Protein AF-A0A225E6T2-F1 (afdb_monomer_lite)

Organism: NCBI:txid1908690

Structure (mmCIF, N/CA/C/O backbone):
data_AF-A0A225E6T2-F1
#
_entry.id   AF-A0A225E6T2-F1
#
loop_
_atom_site.group_PDB
_atom_site.id
_atom_site.type_symbol
_atom_site.label_atom_id
_atom_site.label_alt_id
_atom_site.label_comp_id
_atom_site.label_asym_id
_atom_site.label_entity_id
_atom_site.label_seq_id
_atom_site.pdbx_PDB_ins_code
_atom_site.Cartn_x
_atom_site.Cartn_y
_atom_site.Cartn_z
_atom_site.occupancy
_atom_site.B_iso_or_equiv
_atom_site.auth_seq_id
_atom_site.auth_comp_id
_atom_site.auth_asym_id
_atom_site.auth_atom_id
_atom_site.pdbx_PDB_model_num
ATOM 1 N N . MET A 1 1 ? 6.798 -12.756 5.293 1.00 59.47 1 MET A N 1
ATOM 2 C CA . MET A 1 1 ? 5.517 -12.448 4.626 1.00 59.47 1 MET A CA 1
ATOM 3 C C . MET A 1 1 ? 4.953 -13.738 4.049 1.00 59.47 1 MET A C 1
ATOM 5 O O . MET A 1 1 ? 5.722 -14.496 3.463 1.00 59.47 1 MET A O 1
ATOM 9 N N . TRP A 1 2 ? 3.676 -14.023 4.290 1.00 71.69 2 TRP A N 1
ATOM 10 C CA . TRP A 1 2 ? 2.997 -15.223 3.793 1.00 71.69 2 TRP A CA 1
ATOM 11 C C . TRP A 1 2 ? 2.489 -14.974 2.361 1.00 71.69 2 TRP A C 1
ATOM 13 O O . TRP A 1 2 ? 2.042 -13.856 2.086 1.00 71.69 2 TRP A O 1
ATOM 23 N N . PRO A 1 3 ? 2.609 -15.932 1.424 1.00 85.81 3 PRO A N 1
ATOM 24 C CA . PRO A 1 3 ? 1.973 -15.804 0.120 1.00 85.81 3 PRO A CA 1
ATOM 25 C C . PRO A 1 3 ? 0.459 -15.985 0.298 1.00 85.81 3 PRO A C 1
ATOM 27 O O . PRO A 1 3 ? -0.001 -17.071 0.633 1.00 85.81 3 PRO A O 1
ATOM 30 N N . HIS A 1 4 ? -0.301 -14.907 0.118 1.00 91.38 4 HIS A N 1
ATOM 31 C CA . HIS A 1 4 ? -1.766 -14.909 0.202 1.00 91.38 4 HIS A CA 1
ATOM 32 C C . HIS A 1 4 ? -2.402 -15.402 -1.105 1.00 91.38 4 HIS A C 1
ATOM 34 O O . HIS A 1 4 ? -3.529 -15.887 -1.106 1.00 91.38 4 HIS A O 1
ATOM 40 N N . GLY A 1 5 ? -1.667 -15.290 -2.218 1.00 92.69 5 GLY A N 1
ATOM 41 C CA . GLY A 1 5 ? -2.116 -15.747 -3.527 1.00 92.69 5 GLY A CA 1
ATOM 42 C C . GLY A 1 5 ? -3.087 -14.781 -4.205 1.00 92.69 5 GLY A C 1
ATOM 43 O O . GLY A 1 5 ? -3.894 -14.101 -3.569 1.00 92.69 5 GLY A O 1
ATOM 44 N N . GLY A 1 6 ? -3.023 -14.734 -5.535 1.00 96.75 6 GLY A N 1
ATOM 45 C CA . GLY A 1 6 ? -4.068 -14.147 -6.372 1.00 96.75 6 GLY A CA 1
ATOM 46 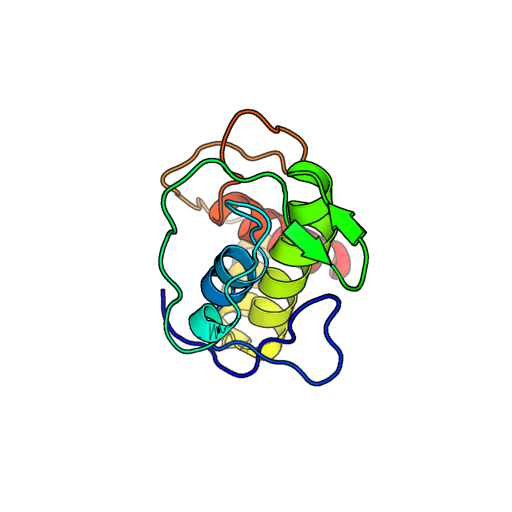C C . GLY A 1 6 ? -4.400 -12.675 -6.097 1.00 96.75 6 GLY A C 1
ATOM 47 O O . GLY A 1 6 ? -5.552 -12.298 -6.285 1.00 96.75 6 GLY A O 1
ATOM 48 N N . ILE A 1 7 ? -3.444 -11.869 -5.622 1.00 98.25 7 ILE A N 1
ATOM 49 C CA . ILE A 1 7 ? -3.610 -10.421 -5.431 1.00 98.25 7 ILE A CA 1
ATOM 50 C C . ILE A 1 7 ? -3.452 -9.745 -6.800 1.00 98.25 7 ILE A C 1
ATOM 52 O O . ILE A 1 7 ? -2.387 -9.897 -7.405 1.00 98.25 7 ILE A O 1
ATOM 56 N N . PRO A 1 8 ? -4.449 -9.004 -7.317 1.00 98.50 8 PRO A N 1
ATOM 57 C CA . PRO A 1 8 ? -4.336 -8.327 -8.605 1.00 98.50 8 PRO A CA 1
ATOM 58 C C . PRO A 1 8 ? -3.169 -7.340 -8.627 1.00 98.50 8 PRO A C 1
ATOM 60 O O . PRO A 1 8 ? -2.994 -6.555 -7.695 1.00 98.50 8 PRO A O 1
ATOM 63 N N . VAL A 1 9 ? -2.382 -7.348 -9.704 1.00 98.50 9 VAL A N 1
ATOM 64 C CA . VAL A 1 9 ? -1.277 -6.402 -9.896 1.00 98.50 9 VAL A CA 1
ATOM 65 C C . VAL A 1 9 ? -1.831 -5.087 -10.462 1.00 98.50 9 VAL A C 1
ATOM 67 O O . VAL A 1 9 ? -2.295 -5.065 -11.607 1.00 98.50 9 VAL A O 1
ATOM 70 N N . PRO A 1 10 ? -1.780 -3.961 -9.721 1.00 98.38 10 PRO A N 1
ATOM 71 C CA . PRO A 1 10 ? -2.347 -2.702 -10.195 1.00 98.38 10 PRO A CA 1
ATOM 72 C C . PRO A 1 10 ? -1.692 -2.232 -11.500 1.00 98.38 10 PRO A C 1
ATOM 74 O O . PRO A 1 10 ? -0.469 -2.144 -11.607 1.00 98.38 10 PRO A O 1
ATOM 77 N N . GLY A 1 11 ? -2.518 -1.918 -12.501 1.00 97.00 11 GLY A N 1
ATOM 78 C CA . GLY A 1 11 ? -2.060 -1.494 -13.827 1.00 97.00 11 GLY A CA 1
ATOM 79 C C . GLY A 1 11 ? -1.676 -2.634 -14.783 1.00 97.00 11 GLY A C 1
ATOM 80 O O . GLY A 1 11 ? -1.168 -2.341 -15.864 1.00 97.00 11 GLY A O 1
ATOM 81 N N . MET A 1 12 ? -1.915 -3.903 -14.426 1.00 97.56 12 MET A N 1
ATOM 82 C CA . MET A 1 12 ? -1.705 -5.069 -15.297 1.00 97.56 12 MET A CA 1
ATOM 83 C C . MET A 1 12 ? -2.947 -5.974 -15.301 1.00 97.56 12 MET A C 1
ATOM 85 O O . MET A 1 12 ? -3.130 -6.801 -14.410 1.00 97.56 12 MET A O 1
ATOM 89 N N . ALA A 1 13 ? -3.815 -5.819 -16.304 1.00 95.75 13 ALA A N 1
ATOM 90 C CA . ALA A 1 13 ? -5.053 -6.595 -16.405 1.00 95.75 13 ALA A CA 1
ATOM 91 C C . ALA A 1 13 ? -4.778 -8.110 -16.449 1.00 95.75 13 ALA A C 1
ATOM 93 O O . ALA A 1 13 ? -3.909 -8.566 -17.189 1.00 95.75 13 ALA A O 1
ATOM 94 N N . GLY A 1 14 ? -5.512 -8.879 -15.640 1.00 96.56 14 GLY A N 1
ATOM 95 C CA . GLY A 1 14 ? -5.389 -10.340 -15.552 1.00 96.56 14 GLY A CA 1
ATOM 96 C C . GLY A 1 14 ? -4.140 -10.853 -14.823 1.00 96.56 14 GLY A C 1
ATOM 97 O O . GLY A 1 14 ? -4.052 -12.047 -14.551 1.00 96.56 14 GLY A O 1
ATOM 98 N N . GLN A 1 15 ? -3.190 -9.983 -14.467 1.00 98.25 15 GLN A N 1
ATOM 99 C CA . GLN A 1 15 ? -1.991 -10.383 -13.738 1.00 98.25 15 GLN A CA 1
ATOM 100 C C . GLN A 1 15 ? -2.252 -10.393 -12.230 1.00 98.25 15 GLN A C 1
ATOM 102 O O . GLN A 1 15 ? -2.782 -9.435 -11.665 1.00 98.25 15 GLN A O 1
ATOM 107 N N . VAL A 1 16 ? -1.792 -11.454 -11.569 1.00 98.38 16 VAL A N 1
ATOM 108 C CA . VAL A 1 16 ? -1.834 -11.597 -10.110 1.00 98.38 16 VAL A CA 1
ATOM 109 C C . VAL A 1 16 ? -0.442 -11.811 -9.514 1.00 98.38 16 VAL A C 1
ATOM 111 O O . VAL A 1 16 ? 0.512 -12.111 -10.236 1.00 98.38 16 VAL A O 1
ATOM 114 N N . SER A 1 17 ? -0.342 -11.637 -8.198 1.00 98.12 17 SER A N 1
ATOM 115 C CA . SER A 1 17 ? 0.843 -11.867 -7.373 1.00 98.12 17 SER A CA 1
ATOM 116 C C . SER A 1 17 ? 0.476 -12.638 -6.108 1.00 98.12 17 SER A C 1
ATOM 118 O O . SER A 1 17 ? -0.622 -12.495 -5.566 1.00 98.12 17 SER A O 1
ATOM 120 N N . ASP A 1 18 ? 1.426 -13.411 -5.603 1.00 97.44 18 ASP A N 1
ATOM 121 C CA . ASP A 1 18 ? 1.294 -14.180 -4.373 1.00 97.44 18 ASP A CA 1
ATOM 122 C C . ASP A 1 18 ? 1.427 -13.302 -3.124 1.00 97.44 18 ASP A C 1
ATOM 124 O O . ASP A 1 18 ? 0.907 -13.650 -2.064 1.00 97.44 18 ASP A O 1
ATOM 128 N N . SER A 1 19 ? 2.091 -12.145 -3.225 1.00 97.00 19 SER A N 1
ATOM 129 C CA . SER A 1 19 ? 2.234 -11.203 -2.110 1.00 97.00 19 SER A CA 1
ATOM 130 C C . SER A 1 19 ? 2.231 -9.734 -2.544 1.00 97.00 19 SER A C 1
ATOM 132 O O . SER A 1 19 ? 2.572 -9.396 -3.683 1.00 97.00 19 SER A O 1
ATOM 134 N N . VAL A 1 20 ? 1.881 -8.843 -1.608 1.00 97.19 20 VAL A N 1
ATOM 135 C CA . VAL A 1 20 ? 1.947 -7.380 -1.792 1.00 97.19 20 VAL A CA 1
ATOM 136 C C . VAL A 1 20 ? 3.395 -6.920 -1.994 1.00 97.19 20 VAL A C 1
ATOM 138 O O . VAL A 1 20 ? 3.670 -6.100 -2.868 1.00 97.19 20 VAL A O 1
ATOM 141 N N . GLU A 1 21 ? 4.350 -7.489 -1.250 1.00 96.06 21 GLU A N 1
ATOM 142 C CA . GLU A 1 21 ? 5.778 -7.208 -1.458 1.00 96.06 21 GLU A CA 1
ATOM 143 C C . GLU A 1 21 ? 6.243 -7.673 -2.844 1.00 96.06 21 GLU A C 1
ATOM 145 O O . GLU A 1 21 ? 7.041 -6.995 -3.487 1.00 96.06 21 GLU A O 1
ATOM 150 N N . GLY A 1 22 ? 5.714 -8.790 -3.348 1.00 97.12 22 GLY A N 1
ATOM 151 C CA . GLY A 1 22 ? 5.961 -9.263 -4.706 1.00 97.12 22 GLY A CA 1
ATOM 152 C C . GLY A 1 22 ? 5.533 -8.247 -5.762 1.00 97.12 22 GLY A C 1
ATOM 153 O O . GLY A 1 22 ? 6.316 -7.924 -6.658 1.00 97.12 22 GLY A O 1
ATOM 154 N N . ILE A 1 23 ? 4.346 -7.651 -5.600 1.00 98.12 23 ILE A N 1
ATOM 155 C CA . ILE A 1 23 ? 3.855 -6.548 -6.444 1.00 98.12 23 ILE A CA 1
ATOM 156 C C . ILE A 1 23 ? 4.813 -5.361 -6.366 1.00 98.12 23 ILE A C 1
ATOM 158 O O . ILE A 1 23 ? 5.290 -4.871 -7.393 1.00 98.12 23 ILE A O 1
ATOM 162 N N . TRP A 1 24 ? 5.131 -4.922 -5.146 1.00 97.75 24 TRP A N 1
ATOM 163 C CA . TRP A 1 24 ? 5.975 -3.756 -4.907 1.00 97.75 24 TRP A CA 1
ATOM 164 C C . TRP A 1 24 ? 7.362 -3.916 -5.540 1.00 97.75 24 TRP A C 1
A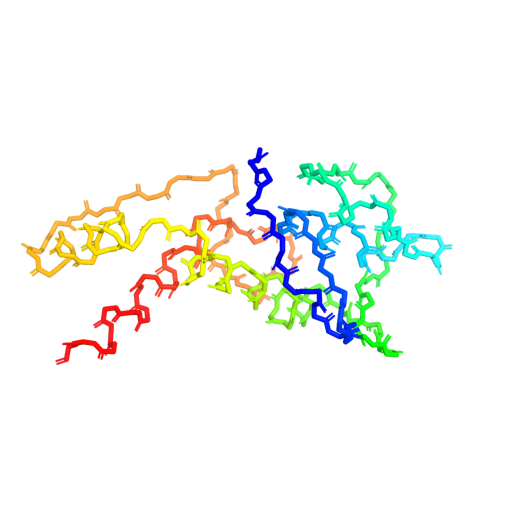TOM 166 O O . TRP A 1 24 ? 7.834 -3.046 -6.270 1.00 97.75 24 TRP A O 1
ATOM 176 N N . GLN A 1 25 ? 8.012 -5.061 -5.336 1.00 97.56 25 GLN A N 1
ATOM 177 C CA . GLN A 1 25 ? 9.342 -5.345 -5.882 1.00 97.56 25 GLN A CA 1
ATOM 178 C C . GLN A 1 25 ? 9.317 -5.653 -7.379 1.00 97.56 25 GLN A C 1
ATOM 180 O O . GLN A 1 25 ? 10.271 -5.313 -8.089 1.00 97.56 25 GLN A O 1
ATOM 185 N N . GLY A 1 26 ? 8.240 -6.270 -7.864 1.00 97.50 26 GLY A N 1
ATOM 186 C CA . GLY A 1 26 ? 8.066 -6.606 -9.268 1.00 97.50 26 GLY A CA 1
ATOM 187 C C . GLY A 1 26 ? 7.864 -5.373 -10.139 1.00 97.50 26 GLY A C 1
ATOM 188 O O . GLY A 1 26 ? 8.505 -5.261 -11.183 1.00 97.50 26 GLY A O 1
ATOM 189 N N . LEU A 1 27 ? 7.070 -4.403 -9.680 1.00 98.25 27 LEU A N 1
ATOM 190 C CA . LEU A 1 27 ? 6.816 -3.151 -10.401 1.00 98.25 27 LEU A CA 1
ATOM 191 C C . LEU A 1 27 ? 7.919 -2.098 -10.213 1.00 98.25 27 LEU A C 1
ATOM 193 O O . LEU A 1 27 ? 7.998 -1.148 -10.992 1.00 98.25 27 LEU A O 1
ATOM 197 N N . LYS A 1 28 ? 8.795 -2.251 -9.214 1.00 98.19 28 LYS A N 1
ATOM 198 C CA . LYS A 1 28 ? 9.929 -1.346 -8.978 1.00 98.19 28 LYS A CA 1
ATOM 199 C C . LYS A 1 28 ? 10.882 -1.316 -10.176 1.00 98.19 28 LYS A C 1
ATOM 201 O O . LYS A 1 28 ? 11.407 -2.349 -10.599 1.00 98.19 28 LYS A O 1
ATOM 206 N N . VAL A 1 29 ? 11.171 -0.120 -10.681 1.00 98.25 29 VAL A N 1
ATOM 207 C CA . VAL A 1 29 ? 12.084 0.088 -11.812 1.00 98.25 29 VAL A CA 1
ATOM 208 C C . VAL A 1 29 ? 13.488 0.401 -11.301 1.00 98.25 29 VAL A C 1
ATOM 210 O O . VAL A 1 29 ? 13.721 1.456 -10.713 1.00 98.25 29 VAL A O 1
ATOM 213 N N . ILE A 1 30 ? 14.435 -0.501 -11.564 1.00 97.50 30 ILE A N 1
ATOM 214 C CA . ILE A 1 30 ? 15.870 -0.347 -11.266 1.00 97.50 30 ILE A CA 1
ATOM 215 C C . ILE A 1 30 ? 16.631 -0.618 -12.563 1.00 97.50 30 ILE A C 1
ATOM 217 O O . ILE A 1 30 ? 16.311 -1.573 -13.270 1.00 97.50 30 ILE A O 1
ATOM 221 N N . GLY A 1 31 ? 17.592 0.239 -12.920 1.00 94.94 31 GLY A N 1
ATOM 222 C CA . GLY A 1 31 ? 18.322 0.104 -14.191 1.00 94.94 31 GLY A CA 1
ATOM 223 C C . GLY A 1 31 ? 17.409 0.113 -15.427 1.00 94.94 31 GLY A C 1
ATOM 224 O O . GLY A 1 31 ? 17.698 -0.550 -16.415 1.00 94.94 31 GLY A O 1
ATOM 225 N N . GLY A 1 32 ? 16.260 0.798 -15.347 1.00 95.50 32 GLY A N 1
ATOM 226 C CA . GLY A 1 32 ? 15.274 0.869 -16.431 1.00 95.50 32 GLY A CA 1
ATOM 227 C C . GLY A 1 32 ? 14.387 -0.370 -16.604 1.00 95.50 32 GLY A C 1
ATOM 228 O O . GLY A 1 32 ? 13.628 -0.411 -17.564 1.00 95.50 32 GLY A O 1
ATOM 229 N N . LYS A 1 33 ? 14.445 -1.362 -15.702 1.00 96.69 33 LYS A N 1
ATOM 230 C CA . LYS A 1 33 ? 13.664 -2.607 -15.817 1.00 96.69 33 LYS A CA 1
ATOM 231 C C . LYS A 1 33 ? 12.839 -2.914 -14.563 1.00 96.69 33 LYS A C 1
ATOM 233 O O . LYS A 1 33 ? 13.308 -2.736 -13.431 1.00 96.69 33 LYS A O 1
ATOM 238 N N . THR A 1 34 ? 11.628 -3.426 -14.779 1.00 97.62 34 THR A N 1
ATOM 239 C CA . THR A 1 34 ? 10.816 -4.117 -13.764 1.00 97.62 34 THR A CA 1
ATOM 240 C C . THR A 1 34 ? 11.324 -5.548 -13.550 1.00 97.62 34 THR A C 1
ATOM 242 O O . THR A 1 34 ? 12.243 -6.010 -14.231 1.00 97.62 34 THR A O 1
ATOM 245 N N . ALA A 1 35 ? 10.761 -6.264 -12.578 1.00 97.12 35 ALA A N 1
ATOM 246 C CA . ALA A 1 35 ? 11.078 -7.668 -12.330 1.00 97.12 35 ALA A CA 1
ATOM 247 C C . ALA A 1 35 ? 9.817 -8.503 -12.023 1.00 97.12 35 ALA A C 1
ATOM 249 O O . ALA A 1 35 ? 9.659 -8.959 -10.893 1.00 97.12 35 ALA A O 1
ATOM 250 N N . PRO A 1 36 ? 8.944 -8.777 -13.013 1.00 96.69 36 PRO A N 1
ATOM 251 C CA . PRO A 1 36 ? 7.685 -9.511 -12.806 1.00 96.69 36 PRO A CA 1
ATOM 252 C C . PRO A 1 36 ? 7.832 -10.887 -12.143 1.00 96.69 36 PRO A C 1
ATOM 254 O O . PRO A 1 36 ? 6.916 -11.349 -11.478 1.00 96.69 36 PRO A O 1
ATOM 257 N N . ARG A 1 37 ? 9.012 -11.521 -12.230 1.00 96.00 37 ARG A N 1
ATOM 258 C CA . ARG A 1 37 ? 9.326 -12.773 -11.512 1.00 96.00 37 ARG A CA 1
ATOM 259 C C . ARG A 1 37 ? 9.073 -12.716 -9.997 1.00 96.00 37 ARG A C 1
ATOM 261 O O . ARG A 1 37 ? 8.912 -13.757 -9.380 1.00 96.00 37 ARG A O 1
ATOM 268 N N . TYR A 1 38 ? 9.058 -11.522 -9.399 1.00 96.06 38 TYR A N 1
ATOM 269 C CA . TYR A 1 38 ? 8.780 -11.334 -7.971 1.00 96.06 38 TYR A CA 1
ATOM 270 C C . TYR A 1 38 ? 7.293 -11.440 -7.622 1.00 96.06 38 TYR A C 1
ATOM 272 O O . TYR A 1 38 ? 6.978 -11.474 -6.437 1.00 96.06 38 TYR A O 1
ATOM 280 N N . PHE A 1 39 ? 6.395 -11.510 -8.610 1.00 97.00 39 PHE A N 1
ATOM 281 C CA . PHE A 1 39 ? 4.980 -11.786 -8.364 1.00 97.00 39 PHE A CA 1
ATOM 282 C C . PHE A 1 39 ? 4.757 -13.196 -7.808 1.00 97.00 39 PHE A C 1
ATOM 284 O O . PHE A 1 39 ? 3.766 -13.421 -7.128 1.00 97.00 39 PHE A O 1
ATOM 291 N N . ALA A 1 40 ? 5.679 -14.131 -8.050 1.00 95.88 40 ALA A N 1
ATOM 292 C CA . ALA A 1 40 ? 5.626 -15.463 -7.465 1.00 95.88 40 ALA A CA 1
ATOM 293 C C . ALA A 1 40 ? 6.324 -15.507 -6.092 1.00 95.88 40 ALA A C 1
ATOM 295 O O . ALA A 1 40 ? 7.435 -14.994 -5.908 1.00 95.88 40 ALA A O 1
ATOM 296 N N . GLY A 1 41 ? 5.693 -16.177 -5.132 1.00 93.12 41 GLY A N 1
ATOM 297 C CA . GLY A 1 41 ? 6.208 -16.404 -3.787 1.00 93.12 41 GLY A CA 1
ATOM 298 C C . GLY A 1 41 ? 6.105 -15.196 -2.850 1.00 93.12 41 GLY A C 1
ATOM 299 O O . GLY A 1 41 ? 5.224 -14.348 -2.936 1.00 93.12 41 GLY A O 1
ATOM 300 N N . ARG A 1 42 ? 7.014 -15.128 -1.872 1.00 89.44 42 ARG A N 1
ATOM 301 C CA . ARG A 1 42 ? 6.916 -14.164 -0.759 1.00 89.44 42 ARG A CA 1
ATOM 302 C C . ARG A 1 42 ? 7.279 -12.724 -1.142 1.00 89.44 42 ARG A C 1
ATOM 304 O O . ARG A 1 42 ? 7.005 -11.814 -0.361 1.00 89.44 42 ARG A O 1
ATOM 311 N N . GLY A 1 43 ? 7.853 -12.502 -2.325 1.00 83.44 43 GLY A N 1
ATOM 312 C CA . GLY A 1 43 ? 8.554 -11.263 -2.662 1.00 83.44 43 GLY A CA 1
ATOM 313 C C . GLY A 1 43 ? 9.902 -11.165 -1.933 1.00 83.44 43 GLY A C 1
ATOM 314 O O . GLY A 1 43 ? 10.114 -11.783 -0.893 1.00 83.44 43 GLY A O 1
ATOM 315 N N . HIS A 1 44 ? 10.849 -10.422 -2.502 1.00 88.38 44 HIS A N 1
ATOM 316 C CA . HIS A 1 44 ? 12.187 -10.226 -1.939 1.00 88.38 44 HIS A CA 1
ATOM 317 C C . HIS A 1 44 ? 12.664 -8.809 -2.246 1.00 88.38 44 HIS A C 1
ATOM 319 O O . HIS A 1 44 ? 12.536 -8.332 -3.376 1.00 88.38 44 HIS A O 1
ATOM 325 N N . LYS A 1 45 ? 13.253 -8.138 -1.255 1.00 89.81 45 LYS A N 1
ATOM 326 C CA . LYS A 1 45 ? 13.782 -6.787 -1.439 1.00 89.81 45 LYS A CA 1
ATOM 327 C C . LYS A 1 45 ? 14.882 -6.796 -2.501 1.00 89.81 45 LYS A C 1
ATOM 329 O O . LYS A 1 45 ? 15.852 -7.542 -2.403 1.00 89.81 45 LYS A O 1
ATOM 334 N N . ARG A 1 46 ? 14.734 -5.945 -3.515 1.00 92.00 46 ARG A N 1
ATOM 335 C CA . ARG A 1 46 ? 15.742 -5.748 -4.563 1.00 92.00 46 ARG A CA 1
ATOM 336 C C . ARG A 1 46 ? 16.697 -4.623 -4.179 1.00 92.00 46 ARG A C 1
ATOM 338 O O . ARG A 1 46 ? 16.249 -3.547 -3.783 1.00 92.00 46 ARG A O 1
ATOM 345 N N . GLY A 1 47 ? 17.994 -4.879 -4.330 1.00 89.19 47 GLY A N 1
ATOM 346 C CA . GLY A 1 47 ? 19.039 -3.862 -4.228 1.00 89.19 47 GLY A CA 1
ATOM 347 C C . GLY A 1 47 ? 19.113 -2.977 -5.476 1.00 89.19 47 GLY A C 1
ATOM 348 O O . GLY A 1 47 ? 18.678 -3.376 -6.558 1.00 89.19 47 GLY A O 1
ATOM 349 N N . GLY A 1 48 ? 19.685 -1.784 -5.315 1.00 92.06 48 GLY A N 1
ATOM 350 C CA . GLY A 1 48 ? 19.854 -0.787 -6.374 1.00 92.06 48 GLY A CA 1
ATOM 351 C C . GLY A 1 48 ? 18.958 0.441 -6.206 1.00 92.06 48 GLY A C 1
ATOM 352 O O . GLY A 1 48 ? 18.021 0.440 -5.410 1.00 92.06 48 GLY A O 1
ATOM 353 N N . GLN A 1 49 ? 19.267 1.497 -6.963 1.00 94.44 49 GLN A N 1
ATOM 354 C CA . GLN A 1 49 ? 18.571 2.783 -6.886 1.00 94.44 49 GLN A CA 1
ATOM 355 C C . GLN A 1 49 ? 17.255 2.742 -7.684 1.00 94.44 49 GLN A C 1
ATOM 357 O O . GLN A 1 49 ? 17.287 2.585 -8.913 1.00 94.44 49 GLN A O 1
ATOM 362 N N . PRO A 1 50 ? 16.086 2.851 -7.026 1.00 95.25 50 PRO A N 1
ATOM 363 C CA . PRO A 1 50 ? 14.803 2.829 -7.712 1.00 95.25 50 PRO A CA 1
ATOM 364 C C . PRO A 1 50 ? 14.532 4.161 -8.422 1.00 95.25 50 PRO A C 1
ATOM 366 O O . PRO A 1 50 ? 14.690 5.234 -7.847 1.00 95.25 50 PRO A O 1
ATOM 369 N N . ARG A 1 51 ? 14.041 4.102 -9.664 1.00 96.69 51 ARG A N 1
ATOM 370 C CA . ARG A 1 51 ? 13.566 5.290 -10.405 1.00 96.69 51 ARG A CA 1
ATOM 371 C C . ARG A 1 51 ? 12.093 5.619 -10.136 1.00 96.69 51 ARG A C 1
ATOM 373 O O . ARG A 1 51 ? 11.666 6.752 -10.375 1.00 96.69 51 ARG A O 1
ATOM 380 N N . GLY A 1 52 ? 11.334 4.623 -9.679 1.00 97.69 52 GLY A N 1
ATOM 381 C CA . GLY A 1 52 ? 9.886 4.661 -9.484 1.00 97.69 52 GLY A CA 1
ATOM 382 C C . GLY A 1 52 ? 9.271 3.262 -9.572 1.00 97.69 52 GLY A C 1
ATOM 383 O O . GLY A 1 52 ? 9.995 2.262 -9.527 1.00 97.69 52 GLY A O 1
ATOM 384 N N . HIS A 1 53 ? 7.950 3.202 -9.727 1.00 98.50 53 HIS A N 1
ATOM 385 C CA . HIS A 1 53 ? 7.200 1.960 -9.940 1.00 98.50 53 HIS A CA 1
ATOM 386 C C . HIS A 1 53 ? 6.366 2.051 -11.218 1.00 98.50 53 HIS A C 1
ATOM 388 O O . HIS A 1 53 ? 5.734 3.076 -11.476 1.00 98.50 53 HIS A O 1
ATOM 394 N N . GLN A 1 54 ? 6.384 0.992 -12.022 1.00 98.50 54 GLN A N 1
ATOM 395 C CA . GLN A 1 54 ? 5.596 0.908 -13.246 1.00 98.50 54 GLN A CA 1
ATOM 396 C C . GLN A 1 54 ? 4.112 0.713 -12.906 1.00 98.50 54 GLN A C 1
ATOM 398 O O . GLN A 1 54 ? 3.774 -0.153 -12.104 1.00 98.50 54 GLN A O 1
ATOM 403 N N . TYR A 1 55 ? 3.234 1.488 -13.538 1.00 98.31 55 TYR A N 1
ATOM 404 C CA . TYR A 1 55 ? 1.779 1.351 -13.465 1.00 98.31 55 TYR A CA 1
ATOM 405 C C . TYR A 1 55 ? 1.194 1.489 -14.872 1.00 98.31 55 TYR A C 1
ATOM 407 O O . TYR A 1 55 ? 1.125 2.595 -15.419 1.00 98.31 55 TYR A O 1
ATOM 415 N N . GLY A 1 56 ? 0.820 0.368 -15.494 1.00 96.44 56 GLY A N 1
ATOM 416 C CA . GLY A 1 56 ? 0.485 0.342 -16.919 1.00 96.44 56 GLY A CA 1
ATOM 417 C C . GLY A 1 56 ? 1.649 0.892 -17.744 1.00 96.44 56 GLY A C 1
ATOM 418 O O . GLY A 1 56 ? 2.750 0.348 -17.709 1.00 96.44 56 GLY A O 1
ATOM 419 N N . THR A 1 57 ? 1.440 2.016 -18.428 1.00 96.00 57 THR A N 1
ATOM 420 C CA . THR A 1 57 ? 2.472 2.720 -19.212 1.00 96.00 57 THR A CA 1
ATOM 421 C C . THR A 1 57 ? 3.188 3.842 -18.449 1.00 96.00 57 THR A C 1
ATOM 423 O O . THR A 1 57 ? 4.154 4.404 -18.961 1.00 96.00 57 THR A O 1
ATOM 426 N N . LYS A 1 58 ? 2.759 4.176 -17.225 1.00 98.00 58 LYS A N 1
ATOM 427 C CA . LYS A 1 58 ? 3.291 5.302 -16.441 1.00 98.00 58 LYS A CA 1
ATOM 428 C C . LYS A 1 58 ? 4.359 4.850 -15.447 1.00 98.00 58 LYS A C 1
ATOM 430 O O . LYS A 1 58 ? 4.242 3.792 -14.833 1.00 98.00 58 LYS A O 1
ATOM 435 N N . LEU A 1 59 ? 5.365 5.699 -15.234 1.00 98.50 59 LEU A N 1
ATOM 436 C CA . LEU A 1 59 ? 6.340 5.547 -14.154 1.00 98.50 59 LEU A CA 1
ATOM 437 C C . LEU A 1 59 ? 5.957 6.460 -12.985 1.00 98.50 59 LEU A C 1
ATOM 439 O O . LEU A 1 59 ? 6.104 7.677 -13.077 1.00 98.50 59 LEU A O 1
ATOM 443 N N . LEU A 1 60 ? 5.495 5.872 -11.884 1.00 98.56 60 LEU A N 1
ATOM 444 C CA . LEU A 1 60 ? 5.053 6.607 -10.701 1.00 98.56 60 LEU A CA 1
ATOM 445 C C . LEU A 1 60 ? 6.223 6.890 -9.752 1.00 98.56 60 LEU A C 1
ATOM 447 O O . LEU A 1 60 ? 7.083 6.030 -9.520 1.00 98.56 60 LEU A O 1
ATOM 451 N N . LYS A 1 61 ? 6.232 8.087 -9.156 1.00 97.94 61 LYS A N 1
ATOM 452 C CA . LYS A 1 61 ? 7.128 8.433 -8.038 1.00 97.94 61 LYS A CA 1
ATOM 453 C C . LYS A 1 61 ? 6.625 7.819 -6.732 1.00 97.94 61 LYS A C 1
ATOM 455 O O . LYS A 1 61 ? 5.508 7.325 -6.667 1.00 97.94 61 LYS A O 1
ATOM 460 N N . ILE A 1 62 ? 7.468 7.821 -5.698 1.00 96.69 62 ILE A N 1
ATOM 461 C CA . ILE A 1 62 ? 7.259 7.020 -4.483 1.00 96.69 62 ILE A CA 1
ATOM 462 C C . ILE A 1 62 ? 5.890 7.233 -3.819 1.00 96.69 62 ILE A C 1
ATOM 464 O O . ILE A 1 62 ? 5.217 6.248 -3.531 1.00 96.69 62 ILE A O 1
ATOM 468 N N . VAL A 1 63 ? 5.450 8.481 -3.636 1.00 97.50 63 VAL A N 1
ATOM 469 C CA . VAL A 1 63 ? 4.159 8.792 -2.995 1.00 97.50 63 VAL A CA 1
ATOM 470 C C . VAL A 1 63 ? 2.991 8.289 -3.842 1.00 97.50 63 VAL A C 1
ATOM 472 O O . VAL A 1 63 ? 2.154 7.534 -3.361 1.00 97.50 63 VAL A O 1
ATOM 475 N N . GLU A 1 64 ? 2.972 8.625 -5.132 1.00 98.31 64 GLU A N 1
ATOM 476 C CA . GLU A 1 64 ? 1.908 8.184 -6.038 1.00 98.31 64 GLU A CA 1
ATOM 477 C C . GLU A 1 64 ? 1.882 6.653 -6.196 1.00 98.31 64 GLU A C 1
ATOM 479 O O . GLU A 1 64 ? 0.814 6.046 -6.247 1.00 98.31 64 GLU A O 1
ATOM 484 N N . ALA A 1 65 ? 3.052 6.010 -6.220 1.00 98.44 65 ALA A N 1
ATOM 485 C CA . ALA A 1 65 ? 3.172 4.557 -6.246 1.00 98.44 65 ALA A CA 1
ATOM 486 C C . ALA A 1 65 ? 2.594 3.916 -4.977 1.00 98.44 65 ALA A C 1
ATOM 488 O O . ALA A 1 65 ? 1.923 2.890 -5.068 1.00 98.44 65 ALA A O 1
ATOM 489 N N . ARG A 1 66 ? 2.813 4.504 -3.796 1.00 98.00 66 ARG A N 1
ATOM 490 C CA . ARG A 1 66 ? 2.202 3.999 -2.559 1.00 98.00 66 ARG A CA 1
ATOM 491 C C . ARG A 1 66 ? 0.684 4.053 -2.634 1.00 98.00 66 ARG A C 1
ATOM 493 O O . ARG A 1 66 ? 0.044 3.060 -2.321 1.00 98.00 66 ARG A O 1
ATOM 500 N N . GLU A 1 67 ? 0.128 5.157 -3.115 1.00 97.81 67 GLU A N 1
ATOM 501 C CA . GLU A 1 67 ? -1.323 5.339 -3.211 1.00 97.81 67 GLU A CA 1
ATOM 502 C C . GLU A 1 67 ? -1.978 4.421 -4.248 1.00 97.81 67 GLU A C 1
ATOM 504 O O . GLU A 1 67 ? -3.008 3.810 -3.970 1.00 97.81 67 GLU A O 1
ATOM 509 N N . LYS A 1 68 ? -1.390 4.309 -5.446 1.00 98.38 68 LYS A N 1
ATOM 510 C CA . LYS A 1 68 ? -2.001 3.594 -6.584 1.00 98.38 68 LYS A CA 1
ATOM 511 C C . LYS A 1 68 ? -1.638 2.117 -6.674 1.00 98.38 68 LYS A C 1
ATOM 513 O O . LYS A 1 68 ? -2.349 1.366 -7.337 1.00 98.38 68 LYS A O 1
ATOM 518 N N . ILE A 1 69 ? -0.525 1.711 -6.064 1.00 98.62 69 ILE A N 1
ATOM 519 C CA . ILE A 1 69 ? -0.031 0.332 -6.115 1.00 98.62 69 ILE A CA 1
ATOM 520 C C . ILE A 1 69 ? -0.076 -0.283 -4.724 1.00 98.62 69 ILE A C 1
ATOM 522 O O . ILE A 1 69 ? -0.829 -1.226 -4.507 1.00 98.62 69 ILE A O 1
ATOM 526 N N . TYR A 1 70 ? 0.728 0.237 -3.791 1.00 98.00 70 TYR A N 1
ATOM 527 C CA . TYR A 1 70 ? 0.949 -0.430 -2.506 1.00 98.00 70 TYR A CA 1
ATOM 528 C C . TYR A 1 70 ? -0.335 -0.517 -1.679 1.00 98.00 70 TYR A C 1
ATOM 530 O O . TYR A 1 70 ? -0.762 -1.610 -1.329 1.00 98.00 70 TYR A O 1
ATOM 538 N N . ARG A 1 71 ? -0.982 0.628 -1.440 1.00 97.94 71 ARG A N 1
ATOM 539 C CA . ARG A 1 71 ? -2.236 0.752 -0.696 1.00 97.94 71 ARG A CA 1
ATOM 540 C C . ARG A 1 71 ? -3.333 -0.110 -1.314 1.00 97.94 71 ARG A C 1
ATOM 542 O O . ARG A 1 71 ? -3.911 -0.939 -0.629 1.00 97.94 71 ARG A O 1
ATOM 549 N N . VAL A 1 72 ? -3.568 0.046 -2.619 1.00 98.19 72 VAL A N 1
ATOM 550 C CA . VAL A 1 72 ? -4.614 -0.691 -3.351 1.00 98.19 72 VAL A CA 1
ATOM 551 C C . VAL A 1 72 ? -4.410 -2.202 -3.240 1.00 98.19 72 VAL A C 1
ATOM 553 O O . VAL A 1 72 ? -5.353 -2.922 -2.928 1.00 98.19 72 VAL A O 1
ATOM 556 N N . ALA A 1 73 ? -3.186 -2.690 -3.453 1.00 98.19 73 ALA A N 1
ATOM 557 C CA . ALA A 1 73 ? -2.886 -4.114 -3.342 1.00 98.19 73 ALA A CA 1
ATOM 558 C C . ALA A 1 73 ? -2.998 -4.630 -1.898 1.00 98.19 73 ALA A C 1
ATOM 560 O O . ALA A 1 73 ? -3.506 -5.728 -1.677 1.00 98.19 73 ALA A O 1
ATOM 561 N N . TYR A 1 74 ? -2.530 -3.847 -0.921 1.00 97.62 74 TYR A N 1
ATOM 562 C CA . TYR A 1 74 ? -2.582 -4.209 0.493 1.00 97.62 74 TYR A CA 1
ATOM 563 C C . TYR A 1 74 ? -4.024 -4.299 0.991 1.00 97.62 74 TYR A C 1
ATOM 565 O O . TYR A 1 74 ? -4.404 -5.294 1.595 1.00 97.62 74 TYR A O 1
ATOM 573 N N . GLU A 1 75 ? -4.847 -3.300 0.692 1.00 97.56 75 GLU A N 1
ATOM 574 C CA . GLU A 1 75 ? -6.249 -3.268 1.115 1.00 97.56 75 GLU A CA 1
ATOM 575 C C . GLU A 1 75 ? -7.091 -4.317 0.399 1.00 97.56 75 GLU A C 1
ATOM 577 O O . GLU A 1 75 ? -7.936 -4.947 1.028 1.00 97.56 75 GLU A O 1
ATOM 582 N N . TRP A 1 76 ? -6.820 -4.580 -0.884 1.00 97.88 76 TRP A N 1
ATOM 583 C CA . TRP A 1 76 ? -7.450 -5.704 -1.569 1.00 97.88 76 TRP A CA 1
ATOM 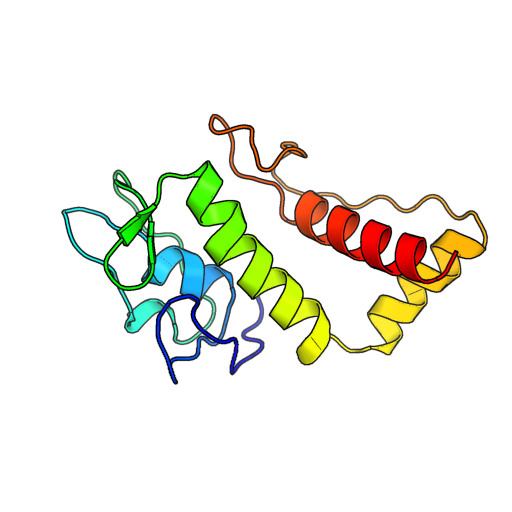584 C C . TRP A 1 76 ? -7.116 -7.026 -0.870 1.00 97.88 76 TRP A C 1
ATOM 586 O O . TRP A 1 76 ? -8.006 -7.843 -0.651 1.00 97.88 76 TRP A O 1
ATOM 596 N N . MET A 1 77 ? -5.854 -7.227 -0.478 1.00 97.50 77 MET A N 1
ATOM 597 C CA . MET A 1 77 ? -5.435 -8.415 0.266 1.00 97.50 77 MET A CA 1
ATOM 598 C C . MET A 1 77 ? -6.154 -8.508 1.620 1.00 97.50 77 MET A C 1
ATOM 600 O O . MET A 1 77 ? -6.714 -9.560 1.914 1.00 97.50 77 MET A O 1
ATOM 604 N N . LEU A 1 78 ? -6.233 -7.415 2.388 1.00 96.88 78 LEU A N 1
ATOM 605 C CA . LEU A 1 78 ? -6.987 -7.384 3.649 1.00 96.88 78 LEU A CA 1
ATOM 606 C C . LEU A 1 78 ? -8.462 -7.759 3.452 1.00 96.88 78 LEU A C 1
ATOM 608 O O . LEU A 1 78 ? -8.999 -8.539 4.225 1.00 96.88 78 LEU A O 1
ATOM 612 N N . ALA A 1 79 ? -9.105 -7.240 2.407 1.00 96.38 79 ALA A N 1
ATOM 613 C CA . ALA A 1 79 ? -10.530 -7.460 2.170 1.00 96.38 79 ALA A CA 1
ATOM 614 C C . ALA A 1 79 ? -10.873 -8.840 1.577 1.00 96.38 79 ALA A C 1
ATOM 616 O O . ALA A 1 79 ? -12.016 -9.268 1.679 1.00 96.38 79 ALA A O 1
ATOM 617 N N . ASN A 1 80 ? -9.925 -9.518 0.916 1.00 97.12 80 ASN A N 1
ATOM 618 C CA . ASN A 1 80 ? -10.215 -10.730 0.131 1.00 97.12 80 ASN A CA 1
ATOM 619 C C . ASN A 1 80 ? -9.416 -11.969 0.558 1.00 97.12 80 ASN A C 1
ATOM 621 O O . ASN A 1 80 ? -9.714 -13.070 0.095 1.00 97.12 80 ASN A O 1
ATOM 625 N N . ARG A 1 81 ? -8.348 -11.804 1.346 1.00 95.81 81 ARG A N 1
ATOM 626 C CA . ARG A 1 81 ? -7.413 -12.889 1.696 1.00 95.81 81 ARG A CA 1
ATOM 627 C C . ARG A 1 81 ? -7.151 -13.035 3.187 1.00 95.81 81 ARG A C 1
ATOM 629 O O . ARG A 1 81 ? -6.556 -14.035 3.575 1.00 95.81 81 ARG A O 1
ATOM 636 N N . VAL A 1 82 ? -7.529 -12.052 3.996 1.00 93.94 82 VAL A N 1
ATOM 637 C CA . VAL A 1 82 ? -7.491 -12.175 5.454 1.00 93.94 82 VAL A CA 1
ATOM 638 C C . VAL A 1 82 ? -8.831 -12.722 5.922 1.00 93.94 82 VAL A C 1
ATOM 640 O O . VAL A 1 82 ? -9.866 -12.341 5.379 1.00 93.94 82 VAL A O 1
ATOM 643 N N . GLU A 1 83 ? -8.795 -13.608 6.919 1.00 94.44 83 GLU A N 1
ATOM 644 C CA . GLU A 1 83 ? -9.999 -14.139 7.563 1.00 94.44 83 GLU A CA 1
ATOM 645 C C . GLU A 1 83 ? -10.881 -12.976 8.050 1.00 94.44 83 GLU A C 1
ATOM 647 O O . GLU A 1 83 ? -10.403 -12.146 8.840 1.00 94.44 83 GLU A O 1
ATOM 652 N N . PRO A 1 84 ? -12.138 -12.867 7.583 1.00 94.56 84 PRO A N 1
ATOM 653 C CA . PRO A 1 84 ? -13.017 -11.761 7.945 1.00 94.56 84 PRO A CA 1
ATOM 654 C C . PRO A 1 84 ? -13.175 -11.604 9.458 1.00 94.56 84 PRO A C 1
ATOM 656 O O . PRO A 1 84 ? -13.155 -10.483 9.959 1.00 94.56 84 PRO A O 1
ATOM 659 N N . GLU A 1 85 ? -13.233 -12.711 10.201 1.00 97.12 85 GLU A N 1
ATOM 660 C CA . GLU A 1 85 ? -13.377 -12.738 11.658 1.00 97.12 85 GLU A CA 1
ATOM 661 C C . GLU A 1 85 ? -12.233 -12.012 12.373 1.00 97.12 85 GLU A C 1
ATOM 663 O O . GLU A 1 85 ? -12.446 -11.409 13.424 1.00 97.12 85 GLU A O 1
ATOM 668 N N . LEU A 1 86 ? -11.022 -12.020 11.803 1.00 96.06 86 LEU A N 1
ATOM 669 C CA . LEU A 1 86 ? -9.888 -11.293 12.370 1.00 96.06 86 LEU A CA 1
ATOM 670 C C . LEU A 1 86 ? -10.067 -9.777 12.223 1.00 96.06 86 LEU A C 1
ATOM 672 O O . LEU A 1 86 ? -9.767 -9.025 13.151 1.00 96.06 86 LEU A O 1
ATOM 676 N N . ILE A 1 87 ? -10.566 -9.323 11.070 1.00 96.31 87 ILE A N 1
ATOM 677 C CA . ILE A 1 87 ? -10.881 -7.906 10.849 1.00 96.31 87 ILE A CA 1
ATOM 678 C C . ILE A 1 87 ? -12.039 -7.483 11.757 1.00 96.31 87 ILE A C 1
ATOM 680 O O . ILE A 1 87 ? -11.942 -6.453 12.424 1.00 96.31 87 ILE A O 1
ATOM 684 N N . GLU A 1 88 ? -13.092 -8.300 11.838 1.00 96.62 88 GLU A N 1
ATOM 685 C CA . GLU A 1 88 ? -14.234 -8.061 12.724 1.00 96.62 88 GLU A CA 1
ATOM 686 C C . GLU A 1 88 ? -13.822 -7.984 14.191 1.00 96.62 88 GLU A C 1
ATOM 688 O O . GLU A 1 88 ? -14.318 -7.125 14.915 1.00 96.62 88 GLU A O 1
ATOM 693 N N . HIS A 1 89 ? -12.874 -8.817 14.627 1.00 97.69 89 HIS A N 1
ATOM 694 C CA . HIS A 1 89 ? -12.361 -8.765 15.989 1.00 97.69 89 HIS A CA 1
ATOM 695 C C . HIS A 1 89 ? -11.744 -7.395 16.307 1.00 97.69 89 HIS A C 1
ATOM 697 O O . HIS A 1 89 ? -12.149 -6.754 17.274 1.00 97.69 89 HIS A O 1
ATOM 703 N N . PHE A 1 90 ? -10.822 -6.897 15.476 1.00 97.50 90 PHE A N 1
ATOM 704 C CA . PHE A 1 90 ? -10.207 -5.581 15.698 1.00 97.50 90 PHE A CA 1
ATOM 705 C C . PHE A 1 90 ? -11.229 -4.437 15.663 1.00 97.50 90 PHE A C 1
ATOM 707 O O . PHE A 1 90 ? -11.163 -3.521 16.486 1.00 97.50 90 PHE A O 1
ATOM 714 N N . VAL A 1 91 ? -12.193 -4.494 14.739 1.00 96.81 91 VAL A N 1
ATOM 715 C CA . VAL A 1 91 ? -13.263 -3.492 14.637 1.00 96.81 91 VAL A CA 1
ATOM 716 C C . VAL A 1 91 ? -14.166 -3.529 15.873 1.00 96.81 91 VAL A C 1
ATOM 718 O O . VAL A 1 91 ? -14.433 -2.482 16.457 1.00 96.81 91 VAL A O 1
ATOM 721 N N . GLY A 1 92 ? -14.586 -4.715 16.321 1.00 97.94 92 GLY A N 1
ATOM 722 C CA . GLY A 1 92 ? -15.418 -4.890 17.513 1.00 97.94 92 GLY A CA 1
ATOM 723 C C . GLY A 1 92 ? -14.751 -4.341 18.773 1.00 97.94 92 GLY A C 1
ATOM 724 O O . GLY A 1 92 ? -15.341 -3.514 19.465 1.00 97.94 92 GLY A O 1
ATOM 725 N N . ARG A 1 93 ? -13.479 -4.694 19.012 1.00 98.00 93 ARG A N 1
ATOM 726 C CA . ARG A 1 93 ? -12.706 -4.146 20.141 1.00 98.00 93 ARG A CA 1
ATOM 727 C C . ARG A 1 93 ? -12.586 -2.621 20.069 1.00 98.00 93 ARG A C 1
ATOM 729 O O . ARG A 1 93 ? -12.670 -1.953 21.093 1.00 98.00 93 ARG A O 1
ATOM 736 N N . ALA A 1 94 ? -12.451 -2.045 18.871 1.00 96.62 94 ALA A N 1
ATOM 737 C CA . ALA A 1 94 ? -12.407 -0.590 18.715 1.00 96.62 94 ALA A CA 1
ATOM 738 C C . ALA A 1 94 ? -13.723 0.080 19.150 1.00 96.62 94 ALA A C 1
ATOM 740 O O . ALA A 1 94 ? -13.685 1.108 19.823 1.00 96.62 94 ALA A O 1
ATOM 741 N N . PHE A 1 95 ? -14.877 -0.508 18.816 1.00 97.44 95 PHE A N 1
ATOM 742 C CA . PHE A 1 95 ? -16.187 -0.006 19.252 1.00 97.44 95 PHE A CA 1
ATOM 743 C C . PHE A 1 95 ? -16.452 -0.206 20.751 1.00 97.44 95 PHE A C 1
ATOM 745 O O . PHE A 1 95 ? -17.188 0.578 21.345 1.00 97.44 95 PHE A O 1
ATOM 752 N N . GLU A 1 96 ? -15.817 -1.197 21.380 1.00 97.56 96 GLU A N 1
ATOM 753 C CA . GLU A 1 96 ? -15.821 -1.378 22.841 1.00 97.56 96 GLU A CA 1
ATOM 754 C C . GLU A 1 96 ? -14.941 -0.348 23.579 1.00 97.56 96 GLU A C 1
ATOM 756 O O . GLU A 1 96 ? -14.979 -0.270 24.806 1.00 97.56 96 GLU A O 1
ATOM 761 N N . GLY A 1 97 ? -14.185 0.482 22.848 1.00 95.88 97 GLY A N 1
ATOM 762 C CA . GLY A 1 97 ? -13.309 1.510 23.411 1.00 95.88 97 GLY A CA 1
ATOM 763 C C . GLY A 1 97 ? -11.897 1.022 23.741 1.00 95.88 97 GLY A C 1
ATOM 764 O O . GLY A 1 97 ? -11.139 1.747 24.389 1.00 95.88 97 GLY A O 1
ATOM 765 N N . ASP A 1 98 ? -11.514 -0.173 23.288 1.00 96.88 98 ASP A N 1
ATOM 766 C CA . ASP A 1 98 ? -10.179 -0.704 23.538 1.00 96.88 98 ASP A CA 1
ATOM 767 C C . ASP A 1 98 ? -9.108 0.021 22.722 1.00 96.88 98 ASP A C 1
ATOM 769 O O . ASP A 1 98 ? -9.149 0.078 21.487 1.00 96.88 98 ASP A O 1
ATOM 773 N N . ALA A 1 99 ? -8.069 0.484 23.417 1.00 94.75 99 ALA A N 1
ATOM 774 C CA . ALA A 1 99 ? -6.865 0.993 22.780 1.00 94.75 99 ALA A CA 1
ATOM 775 C C . ALA A 1 99 ? -6.047 -0.159 22.173 1.00 94.75 99 ALA A C 1
ATOM 777 O O . ALA A 1 99 ? -5.582 -1.055 22.878 1.00 94.75 99 ALA A O 1
ATOM 778 N N . GLN A 1 100 ? -5.828 -0.100 20.859 1.00 95.19 100 GLN A N 1
ATOM 779 C CA . GLN A 1 100 ? -5.089 -1.108 20.098 1.00 95.19 100 GLN A CA 1
ATOM 780 C C . GLN A 1 100 ? -3.799 -0.507 19.530 1.00 95.19 100 GLN A C 1
ATOM 782 O O . GLN A 1 100 ? -3.829 0.524 18.855 1.00 95.19 100 GLN A O 1
ATOM 787 N N . TYR A 1 101 ? -2.663 -1.161 19.782 1.00 94.00 101 TYR A N 1
ATOM 788 C CA . TYR A 1 101 ? -1.338 -0.684 19.377 1.00 94.00 101 TYR A CA 1
ATOM 789 C C . TYR A 1 101 ? -0.721 -1.614 18.330 1.00 94.00 101 TYR A C 1
ATOM 791 O O . TYR A 1 101 ? -0.503 -2.798 18.582 1.00 94.00 101 TYR A O 1
ATOM 799 N N . PHE A 1 102 ? -0.416 -1.064 17.153 1.00 94.62 102 PHE A N 1
ATOM 800 C CA . PHE A 1 102 ? 0.207 -1.786 16.043 1.00 94.62 102 PHE A CA 1
ATOM 801 C C . PHE A 1 102 ? 1.644 -1.300 15.861 1.00 94.62 102 PHE A C 1
ATOM 803 O O . PHE A 1 102 ? 1.878 -0.123 15.587 1.00 94.62 102 PHE A O 1
ATOM 810 N N . HIS A 1 103 ? 2.605 -2.211 16.006 1.00 92.81 103 HIS A N 1
ATOM 811 C CA . HIS A 1 103 ? 4.032 -1.901 15.937 1.00 92.81 103 HIS A CA 1
ATOM 812 C C . HIS A 1 103 ? 4.640 -2.322 14.597 1.00 92.81 103 HIS A C 1
ATOM 814 O O . HIS A 1 103 ? 4.260 -3.338 14.016 1.00 92.81 103 HIS A O 1
ATOM 820 N N . ASP A 1 104 ? 5.617 -1.549 14.128 1.00 94.00 104 ASP A N 1
ATOM 821 C CA . ASP A 1 104 ? 6.361 -1.805 12.897 1.00 94.00 104 ASP A CA 1
ATOM 822 C C . ASP A 1 104 ? 7.828 -1.390 13.068 1.00 94.00 104 ASP A C 1
ATOM 824 O O . ASP A 1 104 ? 8.204 -0.749 14.048 1.00 94.00 104 ASP A O 1
ATOM 828 N N . VAL A 1 105 ? 8.662 -1.758 12.101 1.00 89.12 105 VAL A N 1
ATOM 829 C CA . VAL A 1 105 ? 10.077 -1.378 12.039 1.00 89.12 105 VAL A CA 1
ATOM 830 C C . VAL A 1 105 ? 10.242 0.105 11.685 1.00 89.12 105 VAL A C 1
ATOM 832 O O . VAL A 1 105 ? 11.217 0.728 12.095 1.00 89.12 105 VAL A O 1
ATOM 835 N N . SER A 1 106 ? 9.310 0.671 10.913 1.00 88.81 106 SER A N 1
ATOM 836 C CA . SER A 1 106 ? 9.275 2.095 10.558 1.00 88.81 106 SER A CA 1
ATOM 837 C C . SER A 1 106 ? 8.174 2.822 11.326 1.00 88.81 106 SER A C 1
ATOM 839 O O . SER A 1 106 ? 7.105 2.261 11.554 1.00 88.81 106 SER A O 1
ATOM 841 N N . ASN A 1 107 ? 8.405 4.098 11.648 1.00 90.94 107 ASN A N 1
ATOM 842 C CA . ASN A 1 107 ? 7.426 4.952 12.331 1.00 90.94 107 ASN A CA 1
ATOM 843 C C . ASN A 1 107 ? 6.696 5.912 11.378 1.00 90.94 107 ASN A C 1
ATOM 845 O O . ASN A 1 107 ? 5.908 6.752 11.820 1.00 90.94 107 ASN A O 1
ATOM 849 N N . ASN A 1 108 ? 6.930 5.819 10.066 1.00 95.00 108 ASN A N 1
ATOM 850 C CA . ASN A 1 108 ? 6.287 6.709 9.111 1.00 95.00 108 ASN A CA 1
ATOM 851 C C . ASN A 1 108 ? 4.794 6.378 8.956 1.00 95.00 108 ASN A C 1
ATOM 853 O O . ASN A 1 108 ? 4.399 5.537 8.146 1.00 95.00 108 ASN A O 1
ATOM 857 N N . GLY A 1 109 ? 3.955 7.110 9.688 1.00 95.00 109 GLY A N 1
ATOM 858 C CA . GLY A 1 109 ? 2.497 7.016 9.604 1.00 95.00 109 GLY A CA 1
ATOM 859 C C . GLY A 1 109 ? 1.872 7.692 8.379 1.00 95.00 109 GLY A C 1
ATOM 860 O O . GLY A 1 109 ? 0.663 7.587 8.173 1.00 95.00 109 GLY A O 1
ATOM 861 N N . ARG A 1 110 ? 2.656 8.412 7.563 1.00 94.06 110 ARG A N 1
ATOM 862 C CA . ARG A 1 110 ? 2.147 9.303 6.510 1.00 94.06 110 ARG A CA 1
ATOM 863 C C . ARG A 1 110 ? 2.569 8.806 5.133 1.00 94.06 110 ARG A C 1
ATOM 865 O O . ARG A 1 110 ? 3.721 8.941 4.734 1.00 94.06 110 ARG A O 1
ATOM 872 N N . VAL A 1 111 ? 1.602 8.333 4.348 1.00 95.06 111 VAL A N 1
ATOM 873 C CA . VAL A 1 111 ? 1.817 7.879 2.959 1.00 95.06 111 VAL A CA 1
ATOM 874 C C . VAL A 1 111 ? 2.541 8.925 2.093 1.00 95.06 111 VAL A C 1
ATOM 876 O O . VAL A 1 111 ? 3.414 8.574 1.292 1.00 95.06 111 VAL A O 1
ATOM 879 N N . GLY A 1 112 ? 2.244 10.209 2.331 1.00 95.62 112 GLY A N 1
ATOM 880 C CA . GLY A 1 112 ? 2.832 11.361 1.648 1.00 95.62 112 GLY A CA 1
ATOM 881 C C . GLY A 1 112 ? 4.241 11.765 2.089 1.00 95.62 112 GLY A C 1
ATOM 882 O O . GLY A 1 112 ? 4.809 12.635 1.443 1.00 95.62 112 GLY A O 1
ATOM 883 N N . ASN A 1 113 ? 4.816 11.170 3.140 1.00 94.62 113 ASN A N 1
ATOM 884 C CA . ASN A 1 113 ? 6.203 11.433 3.540 1.00 94.62 113 ASN A CA 1
ATOM 885 C C . ASN A 1 113 ? 7.164 10.587 2.678 1.00 94.62 113 ASN A C 1
ATOM 887 O O . ASN A 1 113 ? 7.197 9.364 2.858 1.00 94.62 113 ASN A O 1
ATOM 891 N N . PRO A 1 114 ? 7.931 11.182 1.745 1.00 93.12 114 PRO A N 1
ATOM 892 C CA . PRO A 1 114 ? 8.777 10.430 0.823 1.00 93.12 114 PRO A CA 1
ATOM 893 C C . PRO A 1 114 ? 10.105 9.960 1.439 1.00 93.12 114 PRO A C 1
ATOM 895 O O . PRO A 1 114 ? 10.727 9.070 0.859 1.00 93.12 114 PRO A O 1
ATOM 898 N N . ASP A 1 115 ? 10.520 10.522 2.578 1.00 90.12 115 ASP A N 1
ATOM 899 C CA . ASP A 1 115 ? 11.884 10.392 3.112 1.00 90.12 115 ASP A CA 1
ATOM 900 C C . ASP A 1 115 ? 12.115 9.078 3.876 1.00 90.12 115 ASP A C 1
ATOM 902 O O . ASP A 1 115 ? 13.248 8.629 4.044 1.00 90.12 115 ASP A O 1
ATOM 906 N N . GLU A 1 116 ? 11.035 8.408 4.282 1.00 89.50 116 GLU A N 1
ATOM 907 C CA . GLU A 1 116 ? 11.061 7.119 4.977 1.00 89.50 116 GLU A CA 1
ATOM 908 C C . GLU A 1 116 ? 10.064 6.143 4.334 1.00 89.50 116 GLU A C 1
ATOM 910 O O . GLU A 1 116 ? 9.055 6.555 3.752 1.00 89.50 116 GLU A O 1
ATOM 915 N N . GLY A 1 117 ? 10.317 4.832 4.426 1.00 90.44 117 GLY A N 1
ATOM 916 C CA . GLY A 1 117 ? 9.350 3.799 4.031 1.00 90.44 117 GLY A CA 1
ATOM 917 C C . GLY A 1 117 ? 8.021 3.979 4.765 1.00 90.44 117 GLY A C 1
ATOM 918 O O . GLY A 1 117 ? 8.035 4.297 5.937 1.00 90.44 117 GLY A O 1
ATOM 919 N N . TRP A 1 118 ? 6.880 3.825 4.090 1.00 94.50 118 TRP A N 1
ATOM 920 C CA . TRP A 1 118 ? 5.573 3.898 4.756 1.00 94.50 118 TRP A CA 1
ATOM 921 C C . TRP A 1 118 ? 5.370 2.638 5.599 1.00 94.50 118 TRP A C 1
ATOM 923 O O . TRP A 1 118 ? 5.532 1.534 5.074 1.00 94.50 118 TRP A O 1
ATOM 933 N N . ALA A 1 119 ? 5.047 2.800 6.881 1.00 95.81 119 ALA A N 1
ATOM 934 C CA . ALA A 1 119 ? 4.856 1.675 7.785 1.00 95.81 119 ALA A CA 1
ATOM 935 C C . ALA A 1 119 ? 3.651 0.818 7.356 1.00 95.81 119 ALA A C 1
ATOM 937 O O . ALA A 1 119 ? 2.573 1.336 7.057 1.00 95.81 119 ALA A O 1
ATOM 938 N N . HIS A 1 120 ? 3.809 -0.503 7.370 1.00 94.62 120 HIS A N 1
ATOM 939 C CA . HIS A 1 120 ? 2.726 -1.460 7.159 1.00 94.62 120 HIS A CA 1
ATOM 940 C C . HIS A 1 120 ? 1.653 -1.333 8.239 1.00 94.62 120 HIS A C 1
ATOM 942 O O . HIS A 1 120 ? 0.466 -1.343 7.917 1.00 94.62 120 HIS A O 1
ATOM 948 N N . ALA A 1 121 ? 2.062 -1.146 9.500 1.00 96.38 121 ALA A N 1
ATOM 949 C CA . ALA A 1 121 ? 1.128 -0.890 10.596 1.00 96.38 121 ALA A CA 1
ATOM 950 C C . ALA A 1 121 ? 0.259 0.345 10.315 1.00 96.38 121 ALA A C 1
ATOM 952 O O . ALA A 1 121 ? -0.945 0.319 10.553 1.00 96.38 121 ALA A O 1
ATOM 953 N N . ALA A 1 122 ? 0.832 1.399 9.725 1.00 96.25 122 ALA A N 1
ATOM 954 C CA . ALA A 1 122 ? 0.068 2.583 9.350 1.00 96.25 122 ALA A CA 1
ATOM 955 C C . ALA A 1 122 ? -0.954 2.297 8.240 1.00 96.25 122 ALA A C 1
ATOM 957 O O . ALA A 1 122 ? -2.060 2.827 8.297 1.00 96.25 122 ALA A O 1
ATOM 958 N N . VAL A 1 123 ? -0.623 1.449 7.258 1.00 96.44 123 VAL A N 1
ATOM 959 C CA . VAL A 1 123 ? -1.577 1.026 6.215 1.00 96.44 123 VAL A CA 1
ATOM 960 C C . VAL A 1 123 ? -2.756 0.283 6.848 1.00 96.44 123 VAL A C 1
ATOM 962 O O . VAL A 1 123 ? -3.908 0.618 6.574 1.00 96.44 123 VAL A O 1
ATOM 965 N N . LEU A 1 124 ? -2.470 -0.681 7.730 1.00 96.69 124 LEU A N 1
ATOM 966 C CA . LEU A 1 124 ? -3.483 -1.480 8.422 1.00 96.69 124 LEU A CA 1
ATOM 967 C C . LEU A 1 124 ? -4.385 -0.617 9.310 1.00 96.69 124 LEU A C 1
ATOM 969 O O . LEU A 1 124 ? -5.604 -0.699 9.199 1.00 96.69 124 LEU A O 1
ATOM 973 N N . VAL A 1 125 ? -3.806 0.249 10.145 1.00 96.62 125 VAL A N 1
ATOM 974 C CA . VAL A 1 125 ? -4.572 1.146 11.025 1.00 96.62 125 VAL A CA 1
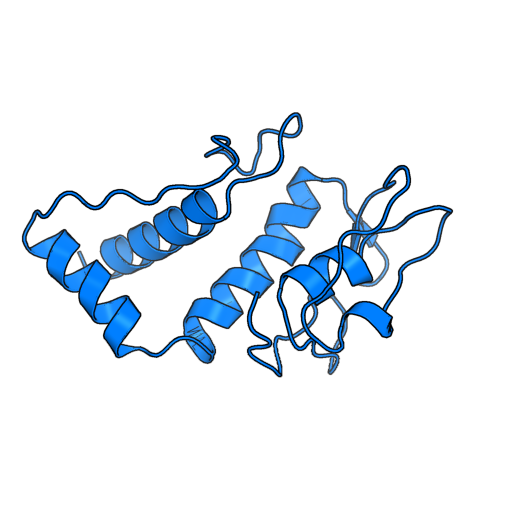ATOM 975 C C . VAL A 1 125 ? -5.454 2.088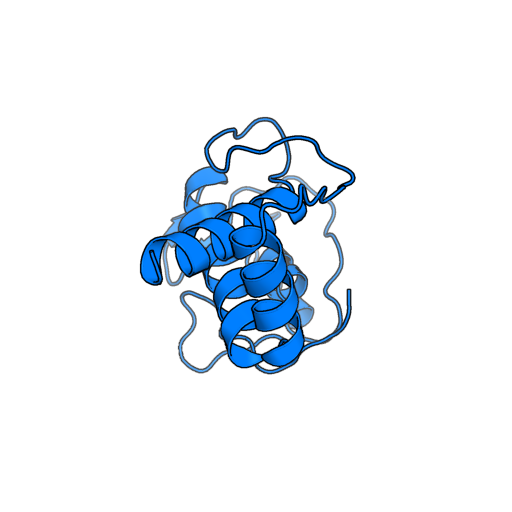 10.209 1.00 96.62 125 VAL A C 1
ATOM 977 O O . VAL A 1 125 ? -6.622 2.276 10.533 1.00 96.62 125 VAL A O 1
ATOM 980 N N . GLN A 1 126 ? -4.939 2.655 9.115 1.00 96.44 126 GLN A N 1
ATOM 981 C CA . GLN A 1 126 ? -5.744 3.509 8.239 1.00 96.44 126 GLN A CA 1
ATOM 982 C C . GLN A 1 126 ? -6.894 2.738 7.577 1.00 96.44 126 GLN A C 1
ATOM 984 O O . GLN A 1 126 ? -7.977 3.300 7.416 1.00 96.44 126 GLN A O 1
ATOM 989 N N . TYR A 1 127 ? -6.676 1.474 7.199 1.00 97.56 127 TYR A N 1
ATOM 990 C CA . TYR A 1 127 ? -7.732 0.601 6.689 1.00 97.56 127 TYR A CA 1
ATOM 991 C C . TYR A 1 127 ? -8.803 0.335 7.752 1.00 97.56 127 TYR A C 1
ATOM 993 O O . TYR A 1 127 ? -9.972 0.621 7.505 1.00 97.56 127 TYR A O 1
ATOM 1001 N N . LEU A 1 128 ? -8.411 -0.116 8.949 1.00 97.38 128 LEU A N 1
ATOM 1002 C CA . LEU A 1 128 ? -9.335 -0.382 10.057 1.00 97.38 128 LEU A CA 1
ATOM 1003 C C . LEU A 1 128 ? -10.138 0.866 10.436 1.00 97.38 128 LEU A C 1
ATOM 1005 O O . LEU A 1 128 ? -11.357 0.796 10.536 1.00 97.38 128 LEU A O 1
ATOM 1009 N N . ASN A 1 129 ? -9.491 2.030 10.531 1.00 96.12 129 ASN A N 1
ATOM 1010 C CA . ASN A 1 129 ? -10.174 3.290 10.826 1.00 96.12 129 ASN A CA 1
ATOM 1011 C C . ASN A 1 129 ? -11.226 3.648 9.768 1.00 96.12 129 ASN A C 1
ATOM 1013 O O . ASN A 1 129 ? -12.291 4.148 10.122 1.00 96.12 129 ASN A O 1
ATOM 1017 N N . ARG A 1 130 ? -10.968 3.385 8.478 1.00 96.50 130 ARG A N 1
ATOM 1018 C CA . ARG A 1 130 ? -11.980 3.587 7.425 1.00 96.50 130 ARG A CA 1
ATOM 1019 C C . ARG A 1 130 ? -13.124 2.585 7.521 1.00 96.50 130 ARG A C 1
ATOM 1021 O O . ARG A 1 130 ? -14.261 2.970 7.273 1.00 96.50 130 ARG A O 1
ATOM 1028 N N . VAL A 1 131 ? -12.843 1.336 7.892 1.00 96.62 131 VAL A N 1
ATOM 1029 C CA . VAL A 1 131 ? -13.888 0.331 8.134 1.00 96.62 131 VAL A CA 1
ATOM 1030 C C . VAL A 1 131 ? -14.764 0.744 9.319 1.00 96.62 131 VAL A C 1
ATOM 1032 O O . VAL A 1 131 ? -15.982 0.740 9.181 1.00 96.62 131 VAL A O 1
ATOM 1035 N N . CYS A 1 132 ? -14.173 1.169 10.441 1.00 96.31 132 CYS A N 1
ATOM 1036 C CA . CYS A 1 132 ? -14.916 1.680 11.596 1.00 96.31 132 CYS A CA 1
ATOM 1037 C C . CYS A 1 132 ? -15.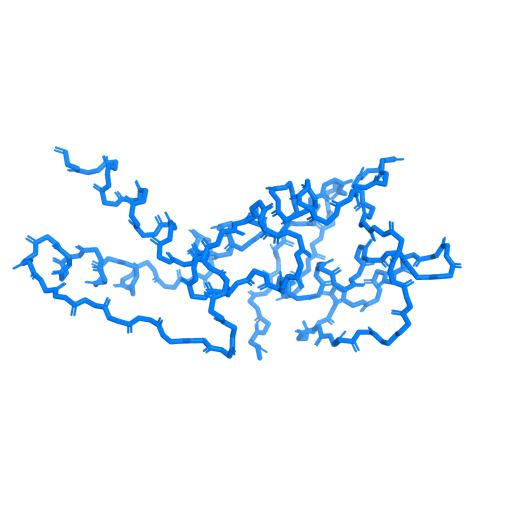744 2.920 11.233 1.00 96.31 132 CYS A C 1
ATOM 1039 O O . CYS A 1 132 ? -16.929 2.971 11.539 1.00 96.31 132 CYS A O 1
ATOM 1041 N N . ALA A 1 133 ? -15.155 3.891 10.526 1.00 96.06 133 ALA A N 1
ATOM 1042 C CA . ALA A 1 133 ? -15.858 5.102 10.098 1.00 96.06 133 ALA A CA 1
ATOM 1043 C C . ALA A 1 133 ? -17.030 4.818 9.143 1.00 96.06 133 ALA A C 1
ATOM 1045 O O . ALA A 1 133 ? -17.979 5.587 9.108 1.00 96.06 133 ALA A O 1
ATOM 1046 N N . GLY A 1 134 ? -16.979 3.725 8.376 1.00 95.19 134 GLY A N 1
ATOM 1047 C CA . GLY A 1 134 ? -18.093 3.284 7.533 1.00 95.19 134 GLY A CA 1
ATOM 1048 C C . GLY A 1 134 ? -19.229 2.583 8.289 1.00 95.19 134 GLY A C 1
ATOM 1049 O O . GLY A 1 134 ? -20.230 2.243 7.665 1.00 95.19 134 GLY A O 1
ATOM 1050 N N . ARG A 1 135 ? -19.066 2.324 9.594 1.00 91.75 135 ARG A N 1
ATOM 1051 C CA . ARG A 1 135 ? -20.038 1.633 10.463 1.00 91.75 135 ARG A CA 1
ATOM 1052 C C . ARG A 1 135 ? -20.571 2.500 11.608 1.00 91.75 135 ARG A C 1
ATOM 1054 O O . ARG A 1 135 ? -21.507 2.069 12.276 1.00 91.75 135 ARG A O 1
ATOM 1061 N N . ALA A 1 136 ? -19.941 3.648 11.856 1.00 81.69 136 ALA A N 1
ATOM 1062 C CA . ALA A 1 136 ? -20.376 4.653 12.823 1.00 81.69 136 ALA A CA 1
ATOM 1063 C C . ALA A 1 136 ? -21.506 5.510 12.238 1.00 81.69 136 ALA A C 1
ATOM 1065 O O . ALA A 1 136 ? -22.424 5.854 13.012 1.00 81.69 136 ALA A O 1
#

InterPro domains:
  IPR054219 Protein of unknown function DUF6939 [PF22075] (1-124)

pLDDT: mean 95.27, std 4.78, range [59.47, 98.62]

Radius of gyration: 15.57 Å; chains: 1; bounding box: 40×28×43 Å

Secondary structure (DSSP, 8-state):
------EE-TTSTT-EES-HHHHHHHHEEETTB--GGGGSTT--PPPS-EEEEEETTEEE-HHHHIIIIIIHHHHHHHHHHS-HHHHHHHHHHHHTT-------S-----TT--SSPPPHHHHHHHHHHHHHHTT-

Foldseek 3Di:
DFQLPFQDQAQDPPDAASDLLLSVQQQWAAPNDGHNVSSYGDGDDDDHDTPAGDRNPDGDHQLVCCVRGNLSSLLSCVVPRDDVVVLVVVLVCVVVVDDDDDDFPDPALDSPPRPDDHTPSSSVVVSSVVVNVVVD

Sequence (136 aa):
MWPHGGIPVPGMAGQVSDSVEGIWQGLKVIGGKTAPRYFAGRGHKRGGQPRGHQYGTKLLKIVEAREKIYRVAYEWMLANRVEPELIEHFVGRAFEGDAQYFHDVSNNGRVGNPDEGWAHAAVLVQYLNRVCAGRA